Protein AF-A0A8J4DDG3-F1 (afdb_monomer_lite)

Structure (mmCIF, N/CA/C/O backbone):
data_AF-A0A8J4DDG3-F1
#
_entry.id   AF-A0A8J4DDG3-F1
#
loop_
_atom_site.group_PDB
_atom_site.id
_atom_site.type_symbol
_atom_site.label_atom_id
_atom_site.label_alt_id
_atom_site.label_comp_id
_atom_site.label_asym_id
_atom_site.label_entity_id
_atom_site.label_seq_id
_atom_site.pdbx_PDB_ins_code
_atom_site.Cartn_x
_atom_site.Cartn_y
_atom_site.Cartn_z
_atom_site.occupancy
_atom_site.B_iso_or_equiv
_atom_site.auth_seq_id
_atom_site.auth_comp_id
_atom_site.auth_asym_id
_atom_site.auth_atom_id
_atom_site.pdbx_PDB_model_num
ATOM 1 N N . MET A 1 1 ? 14.303 6.672 -8.991 1.00 36.16 1 MET A N 1
ATOM 2 C CA . MET A 1 1 ? 14.749 6.578 -7.585 1.00 36.16 1 MET A CA 1
ATOM 3 C C . MET A 1 1 ? 15.019 5.113 -7.314 1.00 36.16 1 MET A C 1
ATOM 5 O O . MET A 1 1 ? 14.183 4.301 -7.681 1.00 36.16 1 MET A O 1
ATOM 9 N N . GLY A 1 2 ? 16.227 4.792 -6.850 1.00 31.58 2 GLY A N 1
ATOM 10 C CA . GLY A 1 2 ? 16.731 3.424 -6.743 1.00 31.58 2 GLY A CA 1
ATOM 11 C C . GLY A 1 2 ? 16.706 2.883 -5.315 1.00 31.58 2 GLY A C 1
ATOM 12 O O . GLY A 1 2 ? 16.783 3.664 -4.366 1.00 31.58 2 GLY A O 1
ATOM 13 N N . GLU A 1 3 ? 16.620 1.553 -5.268 1.00 38.22 3 GLU A N 1
ATOM 14 C CA . GLU A 1 3 ? 16.991 0.611 -4.204 1.00 38.22 3 GLU A CA 1
ATOM 15 C C . GLU A 1 3 ? 16.471 0.909 -2.781 1.00 38.22 3 GLU A C 1
ATOM 17 O O . GLU A 1 3 ? 16.860 1.866 -2.110 1.00 38.22 3 GLU A O 1
ATOM 22 N N . ASP A 1 4 ? 15.611 -0.012 -2.334 1.00 46.34 4 ASP A N 1
ATOM 23 C CA . ASP A 1 4 ? 15.268 -0.320 -0.947 1.00 46.34 4 ASP A CA 1
ATOM 24 C C . ASP A 1 4 ? 14.469 0.721 -0.141 1.00 46.34 4 ASP A C 1
ATOM 26 O O . ASP A 1 4 ? 14.924 1.235 0.880 1.00 46.34 4 ASP A O 1
ATOM 30 N N . GLU A 1 5 ? 13.196 0.935 -0.491 1.00 52.66 5 GLU A N 1
ATOM 31 C CA . GLU A 1 5 ? 12.207 1.450 0.474 1.00 52.66 5 GLU A CA 1
ATOM 32 C C . GLU A 1 5 ? 11.764 0.334 1.442 1.00 52.66 5 GLU A C 1
ATOM 34 O O . GLU A 1 5 ? 10.623 -0.113 1.461 1.00 52.66 5 GLU A O 1
ATOM 39 N N . TRP A 1 6 ? 12.688 -0.155 2.275 1.00 61.38 6 TRP A N 1
ATOM 40 C CA . TRP A 1 6 ? 12.369 -1.127 3.327 1.00 61.38 6 TRP A CA 1
ATOM 41 C C . TRP A 1 6 ? 11.707 -0.395 4.495 1.00 61.38 6 TRP A C 1
ATOM 43 O O . TRP A 1 6 ? 12.354 0.021 5.456 1.00 61.38 6 TRP A O 1
ATOM 53 N N . GLY A 1 7 ? 10.398 -0.189 4.372 1.00 72.19 7 GLY A N 1
ATOM 54 C CA . GLY A 1 7 ? 9.568 0.424 5.401 1.00 72.19 7 GLY A CA 1
ATOM 55 C C . GLY A 1 7 ? 8.608 -0.565 6.050 1.00 72.19 7 GLY A C 1
ATOM 56 O O . GLY A 1 7 ? 8.212 -1.572 5.457 1.00 72.19 7 GLY A O 1
ATOM 57 N N . THR A 1 8 ? 8.188 -0.261 7.273 1.00 83.00 8 THR A N 1
ATOM 58 C CA . THR A 1 8 ? 7.013 -0.875 7.903 1.00 83.00 8 THR A CA 1
ATOM 59 C C . THR A 1 8 ? 5.958 0.197 8.116 1.00 83.00 8 THR A C 1
ATOM 61 O O . THR A 1 8 ? 6.247 1.260 8.655 1.00 83.00 8 THR A O 1
ATOM 64 N N . VAL A 1 9 ? 4.725 -0.087 7.721 1.00 86.50 9 VAL A N 1
ATOM 65 C CA . VAL A 1 9 ? 3.560 0.720 8.067 1.00 86.50 9 VAL A CA 1
ATOM 66 C C . VAL A 1 9 ? 2.937 0.163 9.338 1.00 86.50 9 VAL A C 1
ATOM 68 O O . VAL A 1 9 ? 2.655 -1.034 9.424 1.00 86.50 9 VAL A O 1
ATOM 71 N N . ALA A 1 10 ? 2.677 1.044 10.299 1.00 89.69 10 ALA A N 1
ATOM 72 C CA . ALA A 1 10 ? 1.860 0.758 11.469 1.00 89.69 10 ALA A CA 1
ATOM 73 C C . ALA A 1 10 ? 0.624 1.666 11.464 1.00 89.69 10 ALA A C 1
ATOM 75 O O . ALA A 1 10 ? 0.746 2.892 11.418 1.00 89.69 10 ALA A O 1
ATOM 76 N N . ILE A 1 11 ? -0.566 1.067 11.523 1.00 90.50 11 ILE A N 1
ATOM 77 C CA . ILE A 1 11 ? -1.840 1.779 11.645 1.00 90.50 11 ILE A CA 1
ATOM 78 C C . ILE A 1 11 ? -2.501 1.392 12.962 1.00 90.50 11 ILE A C 1
ATOM 80 O O . ILE A 1 11 ? -2.840 0.227 13.157 1.00 90.50 11 ILE A O 1
ATOM 84 N N . ALA A 1 12 ? -2.721 2.372 13.836 1.00 92.62 12 ALA A N 1
ATOM 85 C CA . ALA A 1 12 ? -3.513 2.195 15.048 1.00 92.62 12 ALA A CA 1
ATOM 86 C C . ALA A 1 12 ? -4.916 2.778 14.854 1.00 92.62 12 ALA A C 1
ATOM 88 O O . ALA A 1 12 ? -5.072 3.952 14.492 1.00 92.62 12 ALA A O 1
ATOM 89 N N . ALA A 1 13 ? -5.930 1.956 15.108 1.00 91.94 13 ALA A N 1
ATOM 90 C CA . ALA A 1 13 ? -7.326 2.351 15.021 1.00 91.94 13 ALA A CA 1
ATOM 91 C C . ALA A 1 13 ? -7.757 3.116 16.279 1.00 91.94 13 ALA A C 1
ATOM 93 O O . ALA A 1 13 ? -7.749 2.562 17.380 1.00 91.94 13 ALA A O 1
ATOM 94 N N . ILE A 1 14 ? -8.137 4.390 16.120 1.00 90.88 14 ILE A N 1
ATOM 95 C CA . ILE A 1 14 ? -8.743 5.185 17.203 1.00 90.88 14 ILE A CA 1
ATOM 96 C C . ILE A 1 14 ? -10.270 5.059 17.148 1.00 90.88 14 ILE A C 1
ATOM 98 O O . ILE A 1 14 ? -10.927 4.987 18.184 1.00 90.88 14 ILE A O 1
ATOM 102 N N . GLU A 1 15 ? -10.828 4.970 15.944 1.00 89.44 15 GLU A N 1
ATOM 103 C CA . GLU A 1 15 ? -12.228 4.631 15.705 1.00 89.44 15 GLU A CA 1
ATOM 104 C C . GLU A 1 15 ? -12.360 3.421 14.774 1.00 89.44 15 GLU A C 1
ATOM 106 O O . GLU A 1 15 ? -11.380 2.954 14.195 1.00 89.44 15 GLU A O 1
ATOM 111 N N . ARG A 1 16 ? -13.586 2.912 14.619 1.00 89.12 16 ARG A N 1
ATOM 112 C CA . ARG A 1 16 ? -13.876 1.809 13.704 1.00 89.12 16 ARG A CA 1
ATOM 113 C C . ARG A 1 16 ? -13.779 2.264 12.249 1.00 89.12 16 ARG A C 1
ATOM 115 O O . ARG A 1 16 ? -14.487 3.188 11.847 1.00 89.12 16 ARG A O 1
ATOM 122 N N . PHE A 1 17 ? -13.012 1.552 11.426 1.00 86.94 17 PHE A N 1
ATOM 123 C CA . PHE A 1 17 ? -12.948 1.815 9.986 1.00 86.94 17 PHE A CA 1
ATOM 124 C C . PHE A 1 17 ? -12.721 0.560 9.150 1.00 86.94 17 PHE A C 1
ATOM 126 O O . PHE A 1 17 ? -12.483 -0.534 9.662 1.00 86.94 17 PHE A O 1
ATOM 133 N N . THR A 1 18 ? -12.806 0.722 7.826 1.00 86.62 18 THR A N 1
ATOM 134 C CA . THR A 1 18 ? -12.441 -0.342 6.887 1.00 86.62 18 THR A CA 1
ATOM 135 C C . THR A 1 18 ? -11.260 0.050 6.020 1.00 86.62 18 THR A C 1
ATOM 137 O O . THR A 1 18 ? -11.158 1.190 5.562 1.00 86.62 18 THR A O 1
ATOM 140 N N . LEU A 1 19 ? -10.395 -0.924 5.759 1.00 87.38 19 LEU A N 1
ATOM 141 C CA . LEU A 1 19 ? -9.220 -0.776 4.913 1.00 87.38 19 LEU A CA 1
ATOM 142 C C . LEU A 1 19 ? -9.231 -1.869 3.849 1.00 87.38 19 LEU A C 1
ATOM 144 O O . LEU A 1 19 ? -9.402 -3.042 4.166 1.00 87.38 19 LEU A O 1
ATOM 148 N N . LEU A 1 20 ? -9.060 -1.501 2.586 1.00 87.56 20 LEU A N 1
ATOM 149 C CA . LEU A 1 20 ? -8.689 -2.446 1.543 1.00 87.56 20 LEU A CA 1
ATOM 150 C C . LEU A 1 20 ? -7.179 -2.620 1.582 1.00 87.56 20 LEU A C 1
ATOM 152 O O . LEU A 1 20 ? -6.439 -1.646 1.503 1.00 87.56 20 LEU A O 1
ATOM 156 N N . ILE A 1 21 ? -6.735 -3.861 1.678 1.00 87.75 21 ILE A N 1
ATOM 157 C CA . ILE A 1 21 ? -5.336 -4.240 1.531 1.00 87.75 21 ILE A CA 1
ATOM 158 C C . ILE A 1 21 ? -5.214 -5.185 0.343 1.00 87.75 21 ILE A C 1
ATOM 160 O O . ILE A 1 21 ? -6.140 -5.943 0.043 1.00 87.75 21 ILE A O 1
ATOM 164 N N . PHE A 1 22 ? -4.059 -5.171 -0.308 1.00 87.38 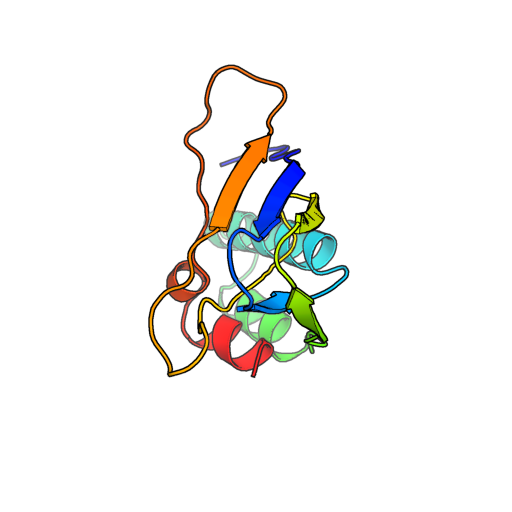22 PHE A N 1
ATOM 165 C CA . PHE A 1 22 ? -3.722 -6.108 -1.374 1.00 87.38 22 PHE A CA 1
ATOM 166 C C . PHE A 1 22 ? -2.558 -6.971 -0.886 1.00 87.38 22 PHE A C 1
ATOM 168 O O . PHE A 1 22 ? -1.396 -6.581 -1.031 1.00 87.38 22 PHE A O 1
ATOM 175 N N . PRO A 1 23 ? -2.836 -8.116 -0.234 1.00 85.69 23 PRO A N 1
ATOM 176 C CA . PRO A 1 23 ? -1.790 -8.952 0.337 1.00 85.69 23 PRO A CA 1
ATOM 177 C C . PRO A 1 23 ? -0.800 -9.414 -0.734 1.00 85.69 23 PRO A C 1
ATOM 179 O O . PRO A 1 23 ? -1.202 -9.794 -1.831 1.00 85.69 23 PRO A O 1
ATOM 182 N N . GLY A 1 24 ? 0.494 -9.388 -0.415 1.00 82.44 24 GLY A N 1
ATOM 183 C CA . GLY A 1 24 ? 1.553 -9.795 -1.347 1.00 82.44 24 GLY A CA 1
ATOM 184 C C . GLY A 1 24 ? 1.860 -8.789 -2.464 1.00 82.44 24 GLY A C 1
ATOM 185 O O . GLY A 1 24 ? 2.771 -9.035 -3.248 1.00 82.44 24 GLY A O 1
ATOM 186 N N . SER A 1 25 ? 1.174 -7.640 -2.512 1.00 83.69 25 SER A N 1
ATOM 187 C CA . SER A 1 25 ? 1.391 -6.603 -3.536 1.00 83.69 25 SER A CA 1
ATOM 188 C C . SER A 1 25 ? 2.805 -6.021 -3.559 1.00 83.69 25 SER A C 1
ATOM 190 O O . SER A 1 25 ? 3.211 -5.523 -4.602 1.00 83.69 25 SER A O 1
ATOM 192 N N . ARG A 1 26 ? 3.587 -6.159 -2.478 1.00 81.44 26 ARG A N 1
ATOM 193 C CA . ARG A 1 26 ? 4.998 -5.742 -2.431 1.00 81.44 26 ARG A CA 1
ATOM 194 C C . ARG A 1 26 ? 5.792 -6.227 -3.643 1.00 81.44 26 ARG A C 1
ATOM 196 O O . ARG A 1 26 ? 6.486 -5.436 -4.266 1.00 81.44 26 ARG A O 1
ATOM 203 N N . HIS A 1 27 ? 5.694 -7.514 -3.979 1.00 81.81 27 HIS A N 1
ATOM 204 C CA . HIS A 1 27 ? 6.478 -8.077 -5.082 1.00 81.81 27 HIS A CA 1
ATOM 205 C C . HIS A 1 27 ? 6.128 -7.419 -6.421 1.00 81.81 27 HIS A C 1
ATOM 207 O O . HIS A 1 27 ? 7.006 -7.099 -7.214 1.00 81.81 27 HIS A O 1
ATOM 213 N N . GLU A 1 28 ? 4.841 -7.167 -6.631 1.00 83.56 28 GLU A N 1
ATOM 214 C CA . GLU A 1 28 ? 4.323 -6.580 -7.861 1.00 83.56 28 GLU A CA 1
ATOM 215 C C . GLU A 1 28 ? 4.632 -5.080 -7.947 1.00 83.56 28 GLU A C 1
ATOM 217 O O . GLU A 1 28 ? 4.940 -4.590 -9.026 1.00 83.56 28 GLU A O 1
ATOM 222 N N . ILE A 1 29 ? 4.626 -4.348 -6.826 1.00 80.50 29 ILE A N 1
ATOM 223 C CA . ILE A 1 29 ? 5.063 -2.943 -6.792 1.00 80.50 29 ILE A CA 1
ATOM 224 C C . ILE A 1 29 ? 6.562 -2.821 -7.066 1.00 80.50 29 ILE A C 1
ATOM 226 O O . ILE A 1 29 ? 6.968 -1.965 -7.849 1.00 80.50 29 ILE A O 1
ATOM 230 N N . MET A 1 30 ? 7.385 -3.696 -6.486 1.00 81.56 30 MET A N 1
ATOM 231 C CA . MET A 1 30 ? 8.822 -3.719 -6.777 1.00 81.56 30 MET A CA 1
ATOM 232 C C . MET A 1 30 ? 9.094 -4.024 -8.257 1.00 81.56 30 MET A C 1
ATOM 234 O O . MET A 1 30 ? 9.959 -3.401 -8.873 1.00 81.56 30 MET A O 1
ATOM 238 N N . GLU A 1 31 ? 8.340 -4.954 -8.849 1.00 86.56 31 GLU A N 1
ATOM 239 C CA . GLU A 1 31 ? 8.454 -5.266 -10.275 1.00 86.56 31 GLU A CA 1
ATOM 240 C C . GLU A 1 31 ? 7.952 -4.116 -11.160 1.00 86.56 31 GLU A C 1
ATOM 242 O O . GLU A 1 31 ? 8.606 -3.784 -12.147 1.00 86.56 31 GLU A O 1
ATOM 247 N N . LEU A 1 32 ? 6.856 -3.454 -10.781 1.00 85.50 32 LEU A N 1
ATOM 248 C CA . LEU A 1 32 ? 6.357 -2.252 -11.452 1.00 85.50 32 LEU A CA 1
ATOM 249 C C . LEU A 1 32 ? 7.433 -1.159 -11.491 1.00 85.50 32 LEU A C 1
ATOM 251 O O . LEU A 1 32 ? 7.765 -0.672 -12.569 1.00 85.50 32 LEU A O 1
ATOM 255 N N . GLN A 1 33 ? 8.044 -0.842 -10.347 1.00 84.06 33 GLN A N 1
ATOM 256 C CA . GLN A 1 33 ? 9.129 0.142 -10.263 1.00 84.06 33 GLN A CA 1
ATOM 257 C C . GLN A 1 33 ? 10.321 -0.241 -11.150 1.00 84.06 33 GLN A C 1
ATOM 259 O O . GLN A 1 33 ? 10.911 0.612 -11.819 1.00 84.06 33 GLN A O 1
ATOM 264 N N . ARG A 1 34 ? 10.683 -1.530 -11.187 1.00 88.12 34 ARG A N 1
ATOM 265 C CA . ARG A 1 34 ? 11.748 -2.033 -12.065 1.00 88.12 34 ARG A CA 1
ATOM 266 C C . ARG A 1 34 ? 11.398 -1.823 -13.540 1.00 88.12 34 ARG A C 1
ATOM 268 O O . ARG A 1 34 ? 12.251 -1.386 -14.311 1.00 88.12 34 ARG A O 1
ATOM 275 N N . LEU A 1 35 ? 10.164 -2.119 -13.941 1.00 89.12 35 LEU A N 1
ATOM 276 C CA . LEU A 1 35 ? 9.698 -1.935 -15.316 1.00 89.12 35 LEU A CA 1
ATOM 277 C C . LEU A 1 35 ? 9.628 -0.453 -15.704 1.00 89.12 35 LEU A C 1
ATOM 279 O O . LEU A 1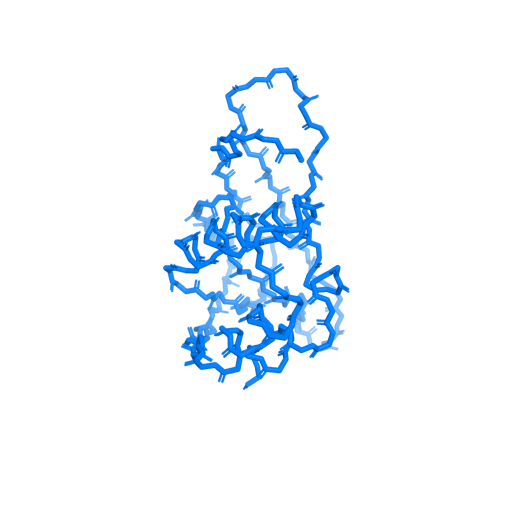 35 ? 10.090 -0.101 -16.785 1.00 89.12 35 LEU A O 1
ATOM 283 N N . GLU A 1 36 ? 9.159 0.429 -14.820 1.00 87.56 36 GLU A N 1
ATOM 284 C CA . GLU A 1 36 ? 9.164 1.886 -15.034 1.00 87.56 36 GLU A CA 1
ATOM 285 C C . GLU A 1 36 ? 10.583 2.430 -15.268 1.00 87.56 36 GLU A C 1
ATOM 287 O O . GLU A 1 36 ? 10.805 3.276 -16.142 1.00 87.56 36 GLU A O 1
ATOM 292 N N . GLN A 1 37 ? 11.573 1.911 -14.535 1.00 89.12 37 GLN A N 1
ATOM 293 C CA . GLN A 1 37 ? 12.980 2.248 -14.763 1.00 89.12 37 GLN A CA 1
ATOM 294 C C . GLN A 1 37 ? 13.471 1.761 -16.132 1.00 89.12 37 GLN A C 1
ATOM 296 O O . GLN A 1 37 ? 14.191 2.494 -16.810 1.00 89.12 37 GLN A O 1
ATOM 301 N N . LEU A 1 38 ? 13.064 0.563 -16.568 1.00 92.44 38 LEU A N 1
ATOM 302 C CA . LEU A 1 38 ? 13.415 0.040 -17.892 1.00 92.44 38 LEU A CA 1
ATOM 303 C C . LEU A 1 38 ? 12.760 0.826 -19.033 1.00 92.44 38 LEU A C 1
ATOM 305 O O . LEU A 1 38 ? 13.424 1.071 -20.040 1.00 92.44 38 LEU A O 1
ATOM 309 N N . VAL A 1 39 ? 11.507 1.263 -18.868 1.00 91.94 39 VAL A N 1
ATOM 310 C CA . VAL A 1 39 ? 10.828 2.165 -19.815 1.00 91.94 39 VAL A CA 1
ATOM 311 C C . VAL A 1 39 ? 11.571 3.499 -19.885 1.00 91.94 39 VAL A C 1
ATOM 313 O O . VAL A 1 39 ? 11.910 3.968 -20.969 1.00 91.94 39 VAL A O 1
ATOM 316 N N . THR A 1 40 ? 11.916 4.083 -18.732 1.00 91.94 40 THR A N 1
ATOM 317 C CA . THR A 1 40 ? 12.672 5.348 -18.661 1.00 91.94 40 THR A CA 1
ATOM 318 C C . THR A 1 40 ? 14.042 5.228 -19.335 1.00 91.94 40 THR A C 1
ATOM 320 O O . THR A 1 40 ? 14.494 6.150 -20.011 1.00 91.94 40 THR A O 1
ATOM 323 N N . ALA A 1 41 ? 14.694 4.074 -19.191 1.00 94.81 41 ALA A N 1
ATOM 324 C CA . ALA A 1 41 ? 15.956 3.754 -19.849 1.00 94.81 41 ALA A CA 1
ATOM 325 C C . ALA A 1 41 ? 15.801 3.341 -21.328 1.00 94.81 41 ALA A C 1
ATOM 327 O O . ALA A 1 41 ? 16.802 3.021 -21.967 1.00 94.81 41 ALA A O 1
ATOM 328 N N . SER A 1 42 ? 14.578 3.347 -21.879 1.00 94.31 42 SER A N 1
ATOM 329 C CA . SER A 1 42 ? 14.258 2.923 -23.254 1.00 94.31 42 SER A CA 1
ATOM 330 C C . SER A 1 42 ? 14.695 1.486 -23.583 1.00 94.31 42 SER A C 1
ATOM 332 O O . SER A 1 42 ? 15.041 1.178 -24.722 1.00 94.31 42 SER A O 1
ATOM 334 N N . VAL A 1 43 ? 14.712 0.603 -22.578 1.00 96.25 43 VAL A N 1
ATOM 335 C CA . VAL A 1 43 ? 15.044 -0.827 -22.731 1.00 96.25 43 VAL A CA 1
ATOM 336 C C . VAL A 1 43 ? 13.820 -1.637 -23.162 1.00 96.25 43 VAL A C 1
ATOM 338 O O . VAL A 1 43 ? 13.958 -2.610 -23.900 1.00 96.25 43 VAL A O 1
ATOM 341 N N . ILE A 1 44 ? 12.637 -1.237 -22.695 1.00 94.19 44 ILE A N 1
ATOM 342 C CA . ILE A 1 44 ? 11.332 -1.787 -23.085 1.00 94.19 44 ILE A CA 1
ATOM 343 C C . ILE A 1 44 ? 10.398 -0.637 -23.473 1.00 94.19 44 ILE A C 1
ATOM 345 O O . ILE A 1 44 ? 10.669 0.519 -23.130 1.00 94.19 44 ILE A O 1
ATOM 349 N N . GLU A 1 45 ? 9.304 -0.943 -24.165 1.00 94.25 45 GLU A N 1
ATOM 350 C CA . GLU A 1 45 ? 8.311 0.060 -24.549 1.00 94.25 45 GLU A CA 1
ATOM 351 C C . GLU A 1 45 ? 7.261 0.267 -23.447 1.00 94.25 45 GLU A C 1
ATOM 353 O O . GLU A 1 45 ? 6.984 -0.617 -22.636 1.00 94.25 45 GLU A O 1
ATOM 358 N N . GLU A 1 46 ? 6.609 1.433 -23.438 1.00 90.31 46 GLU A N 1
ATOM 359 C CA . GLU A 1 46 ? 5.490 1.713 -22.522 1.00 90.31 46 GLU A CA 1
ATOM 360 C C . GLU A 1 46 ? 4.336 0.709 -22.709 1.00 90.31 46 GLU A C 1
ATOM 362 O O . GLU A 1 46 ? 3.687 0.306 -21.746 1.00 90.31 46 GLU A O 1
ATOM 367 N N . ALA A 1 47 ? 4.145 0.214 -23.937 1.00 90.88 47 ALA A N 1
ATOM 368 C CA . ALA A 1 47 ? 3.164 -0.821 -24.246 1.00 90.88 47 ALA A CA 1
ATOM 369 C C . ALA A 1 47 ? 3.435 -2.148 -23.511 1.00 90.88 47 ALA A C 1
ATOM 371 O O . ALA A 1 47 ? 2.480 -2.829 -23.128 1.00 90.88 47 ALA A O 1
ATOM 372 N N . ASP A 1 48 ? 4.704 -2.501 -23.267 1.00 91.19 48 ASP A N 1
ATOM 373 C CA . ASP A 1 48 ? 5.069 -3.701 -22.505 1.00 91.19 48 ASP A CA 1
ATOM 374 C C . ASP A 1 48 ? 4.649 -3.562 -21.039 1.00 91.19 48 ASP A C 1
ATOM 376 O O . ASP A 1 48 ? 4.126 -4.507 -20.443 1.00 91.19 48 ASP A O 1
ATOM 380 N N . LEU A 1 49 ? 4.819 -2.364 -20.470 1.00 87.19 49 LEU A N 1
ATOM 381 C CA . LEU A 1 49 ? 4.369 -2.048 -19.118 1.00 87.19 49 LEU A CA 1
ATOM 382 C C . LEU A 1 49 ? 2.836 -2.090 -19.015 1.00 87.19 49 LEU A C 1
ATOM 384 O O . LEU A 1 49 ? 2.300 -2.715 -18.096 1.00 87.19 49 LEU A O 1
ATOM 388 N N . THR A 1 50 ? 2.115 -1.504 -19.975 1.00 86.81 50 THR A N 1
ATOM 389 C CA . THR A 1 50 ? 0.644 -1.574 -20.025 1.00 86.81 50 THR A CA 1
ATOM 390 C C . THR A 1 50 ? 0.150 -3.018 -20.148 1.00 86.81 50 THR A C 1
ATOM 392 O O . THR A 1 50 ? -0.772 -3.424 -19.436 1.00 86.81 50 THR A O 1
ATOM 395 N N . ALA A 1 51 ? 0.772 -3.827 -21.011 1.00 88.81 51 ALA A N 1
ATOM 396 C CA . ALA A 1 51 ? 0.435 -5.242 -21.159 1.00 88.81 51 ALA A CA 1
ATOM 397 C C . ALA A 1 51 ? 0.738 -6.037 -19.880 1.00 88.81 51 ALA A C 1
ATOM 399 O O . ALA A 1 51 ? -0.052 -6.899 -19.480 1.00 88.81 51 ALA A O 1
ATOM 400 N N . TRP A 1 52 ? 1.854 -5.725 -19.212 1.00 89.00 52 TRP A N 1
ATOM 401 C CA . TRP A 1 52 ? 2.198 -6.304 -17.921 1.00 89.00 52 TRP A CA 1
ATOM 402 C C . TRP A 1 52 ? 1.105 -6.001 -16.895 1.00 89.00 52 TRP A C 1
ATOM 404 O O . TRP A 1 52 ? 0.560 -6.948 -16.326 1.00 89.00 52 TRP A O 1
ATOM 414 N N . LEU A 1 53 ? 0.712 -4.734 -16.733 1.00 82.75 53 LEU A N 1
ATOM 415 C CA . LEU A 1 53 ? -0.348 -4.310 -15.813 1.00 82.75 53 LEU A CA 1
ATOM 416 C C . LEU A 1 53 ? -1.679 -5.014 -16.102 1.00 82.75 53 LEU A C 1
ATOM 418 O O . LEU A 1 53 ? -2.276 -5.600 -15.199 1.00 82.75 53 LEU A O 1
ATOM 422 N N . ALA A 1 54 ? -2.104 -5.038 -17.367 1.00 82.56 54 ALA A N 1
ATOM 423 C CA . ALA A 1 54 ? -3.375 -5.634 -17.784 1.00 82.56 54 ALA A CA 1
ATOM 424 C C . ALA A 1 54 ? -3.478 -7.146 -17.501 1.00 82.56 54 ALA A C 1
ATOM 426 O O . ALA A 1 54 ? -4.581 -7.682 -17.373 1.00 82.56 54 ALA A O 1
ATOM 427 N N . ALA A 1 55 ? -2.346 -7.849 -17.409 1.00 85.31 55 ALA A N 1
ATOM 428 C CA . ALA A 1 55 ? -2.310 -9.283 -17.137 1.00 85.31 55 ALA A CA 1
ATOM 429 C C . ALA A 1 55 ? -2.392 -9.636 -15.638 1.00 85.31 55 ALA A C 1
ATOM 431 O O . ALA A 1 55 ? -2.602 -10.808 -15.307 1.00 85.31 55 ALA A O 1
ATOM 432 N N . ARG A 1 56 ? -2.228 -8.669 -14.721 1.00 82.62 56 ARG A N 1
ATOM 433 C CA . ARG A 1 56 ? -2.265 -8.923 -13.271 1.00 82.62 56 ARG A CA 1
ATOM 434 C C . ARG A 1 56 ? -3.680 -8.764 -12.730 1.00 82.62 56 ARG A C 1
ATOM 436 O O . ARG A 1 56 ? -4.450 -7.908 -13.150 1.00 82.62 56 ARG A O 1
ATOM 443 N N . LYS A 1 57 ? -4.014 -9.596 -11.745 1.00 74.56 57 LYS A N 1
ATOM 444 C CA . LYS A 1 57 ? -5.230 -9.462 -10.940 1.00 74.56 57 LYS A CA 1
ATOM 445 C C . LYS A 1 57 ? -4.827 -9.382 -9.484 1.00 74.56 57 LYS A C 1
ATOM 447 O O . LYS A 1 57 ? -4.335 -10.365 -8.930 1.00 74.56 57 LYS A O 1
ATOM 452 N N . PHE A 1 58 ? -5.060 -8.239 -8.859 1.00 75.25 58 PHE A N 1
ATOM 453 C CA . PHE A 1 58 ? -4.780 -8.080 -7.443 1.00 75.25 58 PHE A CA 1
ATOM 454 C C . PHE A 1 58 ? -6.013 -8.464 -6.642 1.00 75.25 58 PHE A C 1
ATOM 456 O O . PHE A 1 58 ? -7.096 -7.908 -6.809 1.00 75.25 58 PHE A O 1
ATOM 463 N N . LYS A 1 59 ? -5.863 -9.438 -5.746 1.00 81.25 59 LYS A N 1
ATOM 464 C CA . LYS A 1 59 ? -6.955 -9.805 -4.851 1.00 81.25 59 LYS A CA 1
ATOM 465 C C . LYS A 1 59 ? -7.010 -8.814 -3.693 1.00 81.25 59 LYS A C 1
ATOM 467 O O . LYS A 1 59 ? -6.171 -8.864 -2.796 1.00 81.25 59 LYS A O 1
ATOM 472 N N . ALA A 1 60 ? -8.024 -7.955 -3.700 1.00 83.88 60 ALA A N 1
ATOM 473 C CA . ALA A 1 60 ? -8.332 -7.103 -2.562 1.00 83.88 60 ALA A CA 1
ATOM 474 C C . ALA A 1 60 ? -8.836 -7.938 -1.377 1.00 83.88 60 ALA A C 1
ATOM 476 O O . ALA A 1 60 ? -9.634 -8.868 -1.535 1.00 83.88 60 ALA A O 1
ATOM 477 N N . MET A 1 61 ? -8.429 -7.556 -0.174 1.00 86.69 61 MET A N 1
ATOM 478 C CA . MET A 1 61 ? -9.038 -7.993 1.074 1.00 86.69 61 MET A CA 1
ATOM 479 C C . MET A 1 61 ? -9.516 -6.761 1.831 1.00 86.69 61 MET A C 1
ATOM 481 O O . MET A 1 61 ? -8.759 -5.818 2.035 1.00 86.69 61 MET A O 1
ATOM 485 N N . ARG A 1 62 ? -10.779 -6.770 2.261 1.00 87.75 62 ARG A N 1
ATOM 486 C CA . ARG A 1 62 ? -11.315 -5.731 3.138 1.00 87.75 62 ARG A CA 1
ATOM 487 C C . ARG A 1 62 ? -11.131 -6.149 4.588 1.00 87.75 62 ARG A C 1
ATOM 489 O O . ARG A 1 62 ? -11.707 -7.146 5.014 1.00 87.75 62 ARG A O 1
ATOM 496 N N . LEU A 1 63 ? -10.366 -5.364 5.327 1.00 89.75 63 LEU A N 1
ATOM 497 C CA . LEU A 1 63 ? -10.263 -5.439 6.774 1.00 89.75 63 LEU A CA 1
ATOM 498 C C . LEU A 1 63 ? -11.262 -4.480 7.416 1.00 89.75 63 LEU A C 1
ATOM 500 O O . LEU A 1 63 ? -11.529 -3.396 6.891 1.00 89.75 63 LEU A O 1
ATOM 504 N N . VAL A 1 64 ? -11.789 -4.895 8.562 1.00 90.50 64 VAL A N 1
ATOM 505 C CA . VAL A 1 64 ? -12.484 -4.032 9.516 1.00 90.50 64 VAL A CA 1
ATOM 506 C C . VAL A 1 64 ? -11.556 -3.928 10.715 1.00 90.50 64 VAL A C 1
ATOM 508 O O . VAL A 1 64 ? -11.146 -4.961 11.237 1.00 90.50 64 VAL A O 1
ATOM 511 N N . LEU A 1 65 ? -11.192 -2.706 11.086 1.00 90.88 65 LEU A N 1
ATOM 512 C CA . LEU A 1 65 ? -10.356 -2.423 12.247 1.00 90.88 65 LEU A CA 1
ATOM 513 C C . LEU A 1 65 ? -11.226 -1.726 13.286 1.00 90.88 65 LEU A C 1
ATOM 515 O O . LEU A 1 65 ? -11.922 -0.758 12.964 1.00 90.88 65 LEU A O 1
ATOM 519 N N . GLU A 1 66 ? -11.217 -2.254 14.501 1.00 93.06 66 GLU A N 1
ATOM 520 C CA . GLU A 1 66 ? -11.944 -1.729 15.653 1.00 93.06 66 GLU A CA 1
ATOM 521 C C . GLU A 1 66 ? -11.009 -0.876 16.531 1.00 93.06 66 GLU A C 1
ATOM 523 O O . GLU A 1 66 ? -9.788 -1.040 16.473 1.00 93.06 66 GLU A O 1
ATOM 528 N N . PRO A 1 67 ? -11.539 0.039 17.365 1.00 93.25 67 PRO A N 1
ATOM 529 C CA . PRO A 1 67 ? -10.717 0.843 18.266 1.00 93.25 67 PRO A CA 1
ATOM 530 C C . PRO A 1 67 ? -9.781 -0.016 19.128 1.00 93.25 67 PRO A C 1
ATOM 532 O O . PRO A 1 67 ? -10.230 -0.910 19.845 1.00 93.25 67 PRO A O 1
ATOM 535 N N . GLY A 1 68 ? -8.484 0.291 19.084 1.00 93.12 68 GLY A N 1
ATOM 536 C CA . GLY A 1 68 ? -7.437 -0.462 19.781 1.00 93.12 68 GLY A CA 1
ATOM 537 C C . GLY A 1 68 ? -6.722 -1.512 18.925 1.00 93.12 68 GLY A C 1
ATOM 538 O O . GLY A 1 68 ? -5.655 -1.972 19.335 1.00 93.12 68 GLY A O 1
ATOM 539 N N . ASP A 1 69 ? -7.235 -1.845 17.737 1.00 94.69 69 ASP A N 1
ATOM 540 C CA . ASP A 1 69 ? -6.514 -2.699 16.796 1.00 94.69 69 ASP A CA 1
ATOM 541 C C . ASP A 1 69 ? -5.246 -2.003 16.281 1.00 94.69 69 ASP A C 1
ATOM 543 O O . ASP A 1 69 ? -5.230 -0.802 15.980 1.00 94.69 69 ASP A O 1
ATOM 547 N N . LEU A 1 70 ? -4.182 -2.793 16.132 1.00 93.56 70 LEU A N 1
ATOM 548 C CA . LEU A 1 70 ? -2.927 -2.382 15.513 1.00 93.56 70 LEU A CA 1
ATOM 549 C C . LEU A 1 70 ? -2.667 -3.245 14.278 1.00 93.56 70 LEU A C 1
ATOM 551 O O . LEU A 1 70 ? -2.447 -4.452 14.384 1.00 93.56 70 LEU A O 1
ATOM 555 N N . LEU A 1 71 ? -2.657 -2.615 13.106 1.00 92.00 71 LEU A N 1
ATOM 556 C CA . LEU A 1 71 ? -2.256 -3.242 11.853 1.00 92.00 71 LEU A CA 1
ATOM 557 C C . LEU A 1 71 ? -0.789 -2.919 11.567 1.00 92.00 71 LEU A C 1
ATOM 559 O O . LEU A 1 71 ? -0.406 -1.753 11.529 1.00 92.00 71 LEU A O 1
ATOM 563 N N . ILE A 1 72 ? 0.011 -3.952 11.312 1.00 91.06 72 ILE A N 1
ATOM 564 C CA . ILE A 1 72 ? 1.408 -3.828 10.890 1.00 91.06 72 ILE A CA 1
ATOM 565 C C . ILE A 1 72 ? 1.559 -4.505 9.529 1.00 91.06 72 ILE A C 1
ATOM 567 O O . ILE A 1 72 ? 1.144 -5.652 9.358 1.00 91.06 72 ILE A O 1
ATOM 571 N N . MET A 1 73 ? 2.149 -3.808 8.560 1.00 87.00 73 MET A N 1
ATOM 572 C CA . MET A 1 73 ? 2.389 -4.332 7.211 1.00 87.00 73 MET A CA 1
ATOM 573 C C . MET A 1 73 ? 3.666 -3.755 6.600 1.00 87.00 73 MET A C 1
ATOM 575 O O . MET A 1 73 ? 4.170 -2.730 7.049 1.00 87.00 73 MET A O 1
ATOM 579 N N . SER A 1 74 ? 4.207 -4.405 5.568 1.00 82.56 74 SER A N 1
ATOM 580 C CA . SER A 1 74 ? 5.333 -3.846 4.806 1.00 82.56 74 SER A CA 1
ATOM 581 C C . SER A 1 74 ? 4.918 -2.548 4.112 1.00 82.56 74 SER A C 1
ATOM 583 O O . SER A 1 74 ? 3.783 -2.455 3.642 1.00 82.56 74 SER A O 1
ATOM 585 N N . GLY A 1 75 ? 5.833 -1.584 4.014 1.00 78.94 75 GLY A N 1
ATOM 586 C CA . GLY A 1 75 ? 5.586 -0.262 3.436 1.00 78.94 75 GLY A CA 1
ATOM 587 C C . GLY A 1 75 ? 5.097 -0.283 1.989 1.00 78.94 75 GLY A C 1
ATOM 588 O O . GLY A 1 75 ? 4.204 0.480 1.638 1.00 78.94 75 GLY A O 1
ATOM 589 N N . ASP A 1 76 ? 5.565 -1.256 1.209 1.00 76.69 76 ASP A N 1
ATOM 590 C CA . ASP A 1 76 ? 5.148 -1.475 -0.184 1.00 76.69 76 ASP A CA 1
ATOM 591 C C . ASP A 1 76 ? 3.816 -2.234 -0.321 1.00 76.69 76 ASP A C 1
ATOM 593 O O . ASP A 1 76 ? 3.419 -2.628 -1.421 1.00 76.69 76 ASP A O 1
ATOM 597 N N . THR A 1 77 ? 3.132 -2.529 0.789 1.00 83.06 77 THR A N 1
ATOM 598 C CA . THR A 1 77 ? 1.810 -3.157 0.726 1.00 83.06 77 THR A CA 1
ATOM 599 C C . THR A 1 77 ? 0.813 -2.117 0.249 1.00 83.06 77 THR A C 1
ATOM 601 O O . THR A 1 77 ? 0.473 -1.184 0.980 1.00 83.06 77 THR A O 1
ATOM 604 N N . VAL A 1 78 ? 0.288 -2.307 -0.959 1.00 82.81 78 VAL A N 1
ATOM 605 C CA . VAL A 1 78 ? -0.781 -1.463 -1.481 1.00 82.81 78 VAL A CA 1
ATOM 606 C C . VAL A 1 78 ? -1.995 -1.606 -0.575 1.00 82.81 78 VAL A C 1
ATOM 608 O O . VAL A 1 78 ? -2.467 -2.710 -0.279 1.00 82.81 78 VAL A O 1
ATOM 611 N N . HIS A 1 79 ? -2.512 -0.465 -0.147 1.00 83.88 79 HIS A N 1
ATOM 612 C CA . HIS A 1 79 ? -3.730 -0.374 0.627 1.00 83.88 79 HIS A CA 1
ATOM 613 C C . HIS A 1 79 ? -4.482 0.901 0.251 1.00 83.88 79 HIS A C 1
ATOM 615 O O . HIS A 1 79 ? -3.903 1.901 -0.172 1.00 83.88 79 HIS A O 1
ATOM 621 N N . ALA A 1 80 ? -5.800 0.848 0.372 1.00 78.81 80 ALA A N 1
ATOM 622 C CA . ALA A 1 80 ? -6.695 1.942 0.052 1.00 78.81 80 ALA A CA 1
ATOM 623 C C . ALA A 1 80 ? -7.886 1.930 0.998 1.00 78.81 80 ALA A C 1
ATOM 625 O O . ALA A 1 80 ? -8.311 0.891 1.489 1.00 78.81 80 ALA A O 1
ATOM 626 N N . GLY A 1 81 ? -8.487 3.089 1.209 1.00 69.62 81 GLY A N 1
ATOM 627 C CA . GLY A 1 81 ? -9.685 3.198 2.024 1.00 69.62 81 GLY A CA 1
ATOM 628 C C . GLY A 1 81 ? -9.458 4.049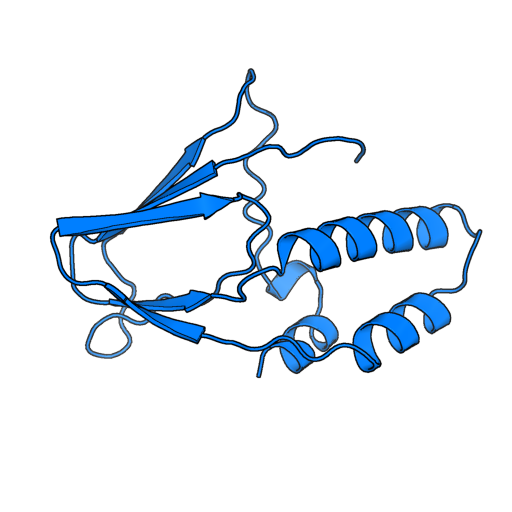 3.257 1.00 69.62 81 GLY A C 1
ATOM 629 O O . GLY A 1 81 ? -8.418 4.000 3.917 1.00 69.62 81 GLY A O 1
ATOM 630 N N . ASP A 1 82 ? -10.471 4.867 3.506 1.00 60.16 82 ASP A N 1
ATOM 631 C CA . ASP A 1 82 ? -10.531 5.793 4.630 1.00 60.16 82 ASP A CA 1
ATOM 632 C C . ASP A 1 82 ? -11.988 6.155 4.951 1.00 60.16 82 ASP A C 1
ATOM 634 O O . ASP A 1 82 ? -12.306 7.273 5.341 1.00 60.16 82 ASP A O 1
ATOM 638 N N . ARG A 1 83 ? -12.918 5.229 4.679 1.00 57.97 83 ARG A N 1
ATOM 639 C CA . ARG A 1 83 ? -14.333 5.462 4.974 1.00 57.97 83 ARG A CA 1
ATOM 640 C C . ARG A 1 83 ? -14.595 5.013 6.400 1.00 57.97 83 ARG A C 1
ATOM 642 O O . ARG A 1 83 ? -14.558 3.809 6.678 1.00 57.97 83 ARG A O 1
ATOM 649 N N . GLY A 1 84 ? -14.838 5.987 7.265 1.00 56.06 84 GLY A N 1
ATOM 650 C CA . GLY A 1 84 ? -15.374 5.763 8.595 1.00 56.06 84 GLY A CA 1
ATOM 651 C C . GLY A 1 84 ? -16.828 5.353 8.512 1.00 56.06 84 GLY A C 1
ATOM 652 O O . GLY A 1 84 ? -17.410 5.216 7.425 1.00 56.06 84 GLY A O 1
ATOM 653 N N . VAL A 1 85 ? -17.419 5.153 9.683 1.00 55.50 85 VAL A N 1
ATOM 654 C CA . VAL A 1 85 ? -18.872 5.055 9.794 1.00 55.50 85 VAL A CA 1
ATOM 655 C C . VAL A 1 85 ? -19.449 6.349 9.192 1.00 55.50 85 VAL A C 1
ATOM 657 O O . VAL A 1 85 ? -18.985 7.443 9.497 1.00 55.50 85 VAL A O 1
ATOM 660 N N . ASP A 1 86 ? -20.379 6.213 8.247 1.00 60.66 86 ASP A N 1
ATOM 661 C CA . ASP A 1 86 ? -21.077 7.312 7.555 1.00 60.66 86 ASP A CA 1
ATOM 662 C C . ASP A 1 86 ? -20.299 8.107 6.487 1.00 60.66 86 ASP A C 1
ATOM 664 O O . ASP A 1 86 ? -20.711 9.193 6.083 1.00 60.66 86 ASP A O 1
ATOM 668 N N . GLY A 1 87 ? -19.214 7.549 5.934 1.00 57.84 87 GLY A N 1
ATOM 669 C CA . GLY A 1 87 ? -18.539 8.140 4.765 1.00 57.84 87 GLY A CA 1
ATOM 670 C C . GLY A 1 87 ? -17.693 9.381 5.072 1.00 57.84 87 GLY A C 1
ATOM 671 O O . GLY A 1 87 ? -17.156 9.999 4.152 1.00 57.84 87 GLY A O 1
ATOM 672 N N . CYS A 1 88 ? -17.539 9.702 6.354 1.00 57.44 88 CYS A N 1
ATOM 673 C CA . CYS A 1 88 ? -16.573 10.660 6.872 1.00 57.44 88 CYS A CA 1
ATOM 674 C C . CYS A 1 88 ? -15.159 10.046 6.894 1.00 57.44 88 CYS A C 1
ATOM 676 O O . CYS A 1 88 ? -15.003 8.822 6.871 1.00 57.44 88 CYS A O 1
ATOM 678 N N . GLY A 1 89 ? -14.130 10.900 6.913 1.00 63.84 89 GLY A N 1
ATOM 679 C CA . GLY A 1 89 ? -12.742 10.462 7.099 1.00 63.84 89 GLY A CA 1
ATOM 680 C C . GLY A 1 89 ? -12.540 9.813 8.468 1.00 63.84 89 GLY A C 1
ATOM 681 O O . GLY A 1 89 ? -13.282 10.130 9.397 1.00 63.84 89 GLY A O 1
ATOM 682 N N . THR A 1 90 ? -11.558 8.913 8.575 1.00 75.56 90 THR A N 1
ATOM 683 C CA . THR A 1 90 ? -11.375 8.108 9.788 1.00 75.56 90 THR A CA 1
ATOM 684 C C . THR A 1 90 ? -10.335 8.676 10.732 1.00 75.56 90 THR A C 1
ATOM 686 O O . THR A 1 90 ? -9.299 9.182 10.294 1.00 75.56 90 THR A O 1
ATOM 689 N N . LEU A 1 91 ? -10.564 8.549 12.039 1.00 80.19 91 LEU A N 1
ATOM 690 C CA . LEU A 1 91 ? -9.533 8.839 13.030 1.00 80.19 91 LEU A CA 1
ATOM 691 C C . LEU A 1 91 ? -8.627 7.615 13.242 1.00 80.19 91 LEU A C 1
ATOM 693 O O . LEU A 1 91 ? -8.993 6.614 13.863 1.00 80.19 91 LEU A O 1
ATOM 697 N N . ARG A 1 92 ? -7.399 7.709 12.735 1.00 85.00 92 ARG A N 1
ATOM 698 C CA . ARG A 1 92 ? -6.357 6.686 12.886 1.00 85.00 92 ARG A CA 1
ATOM 699 C C . ARG A 1 92 ? -4.982 7.326 12.976 1.00 85.00 92 ARG A C 1
ATOM 701 O O . ARG A 1 92 ? -4.764 8.418 12.452 1.00 85.00 92 ARG A O 1
ATOM 708 N N . LEU A 1 93 ? -4.047 6.625 13.603 1.00 86.56 93 LEU A N 1
ATOM 709 C CA . LEU A 1 93 ? -2.632 6.985 13.548 1.00 8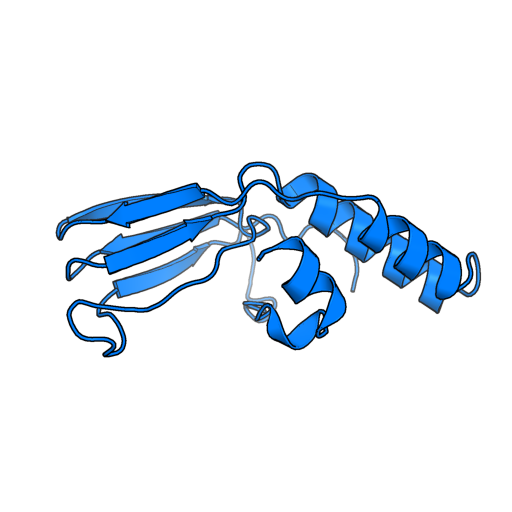6.56 93 LEU A CA 1
ATOM 710 C C . LEU A 1 93 ? -1.968 6.120 12.488 1.00 86.56 93 LEU A C 1
ATOM 712 O O . LEU A 1 93 ? -2.099 4.901 12.531 1.00 86.56 93 LEU A O 1
ATOM 716 N N . HIS A 1 94 ? -1.292 6.755 11.534 1.00 87.06 94 HIS A N 1
ATOM 717 C CA . HIS A 1 94 ? -0.593 6.088 10.443 1.00 87.06 94 HIS A CA 1
ATOM 718 C C . HIS A 1 94 ? 0.882 6.476 10.495 1.00 87.06 94 HIS A C 1
ATOM 720 O O . HIS A 1 94 ? 1.234 7.634 10.265 1.00 87.06 94 HIS A O 1
ATOM 726 N N . TRP A 1 95 ? 1.733 5.511 10.829 1.00 84.88 95 TRP A N 1
ATOM 727 C CA . TRP A 1 95 ? 3.176 5.696 10.905 1.00 84.88 95 TRP A CA 1
ATOM 728 C C . TRP A 1 95 ? 3.876 4.884 9.830 1.00 84.88 95 TRP A C 1
ATOM 730 O O . TRP A 1 95 ? 3.609 3.694 9.669 1.00 84.88 95 TRP A O 1
ATOM 740 N N . TYR A 1 96 ? 4.821 5.530 9.153 1.00 79.25 96 TYR A N 1
ATOM 741 C CA . TYR A 1 96 ? 5.798 4.873 8.301 1.00 79.25 96 TYR A CA 1
ATOM 742 C C . TYR A 1 96 ? 7.123 4.799 9.061 1.00 79.25 96 TYR A C 1
ATOM 744 O O . TYR A 1 96 ? 7.635 5.817 9.529 1.00 79.25 96 TYR A O 1
ATOM 752 N N . ILE A 1 97 ? 7.633 3.587 9.243 1.00 78.44 97 ILE A N 1
ATOM 753 C CA . ILE A 1 97 ? 8.835 3.283 10.017 1.00 78.44 97 ILE A CA 1
ATOM 754 C C . ILE A 1 97 ? 9.927 2.887 9.026 1.00 78.44 97 ILE A C 1
ATOM 756 O O . ILE A 1 97 ? 9.795 1.869 8.348 1.00 78.44 97 ILE A O 1
ATOM 760 N N . THR A 1 98 ? 11.000 3.675 8.953 1.00 73.25 98 THR A N 1
ATOM 761 C CA . THR A 1 98 ? 12.152 3.443 8.065 1.00 73.25 98 THR A CA 1
ATOM 762 C C . THR A 1 98 ? 13.450 3.385 8.855 1.00 73.25 98 THR A C 1
ATOM 764 O O . THR A 1 98 ? 13.662 4.185 9.768 1.00 73.25 98 THR A O 1
ATOM 767 N N . GLU A 1 99 ? 14.363 2.502 8.460 1.00 60.44 99 GLU A N 1
ATOM 768 C CA . GLU A 1 99 ? 15.732 2.473 8.980 1.00 60.44 99 GLU A CA 1
ATOM 769 C C . GLU A 1 99 ? 16.583 3.554 8.282 1.00 60.44 99 GLU A C 1
ATOM 771 O O . GLU A 1 99 ? 17.360 3.270 7.377 1.00 60.44 99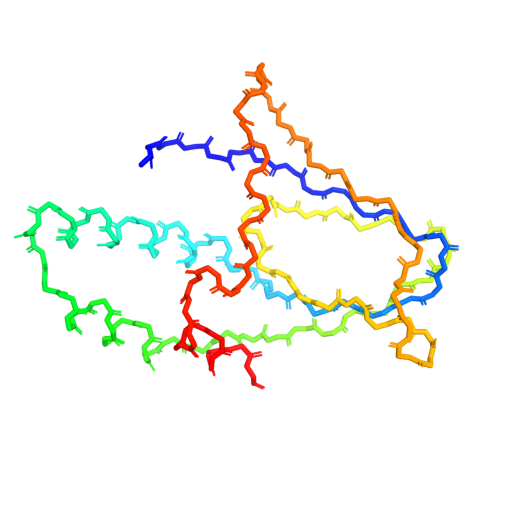 GLU A O 1
ATOM 776 N N . GLY A 1 100 ? 16.415 4.834 8.639 1.00 56.12 100 GLY A N 1
ATOM 777 C CA . GLY A 1 100 ? 17.251 5.899 8.068 1.00 56.12 100 GLY A CA 1
ATOM 778 C C . GLY A 1 100 ? 16.752 7.327 8.279 1.00 56.12 100 GLY A C 1
ATOM 779 O O . GLY A 1 100 ? 15.582 7.566 8.570 1.00 56.12 100 GLY A O 1
ATOM 780 N N . VAL A 1 101 ? 17.667 8.292 8.122 1.00 51.38 101 VAL A N 1
ATOM 781 C CA . VAL A 1 101 ? 17.380 9.734 8.177 1.00 51.38 101 VAL A CA 1
ATOM 782 C C . VAL A 1 101 ? 16.573 10.121 6.937 1.00 51.38 101 VAL A C 1
ATOM 784 O O . VAL A 1 101 ? 17.143 10.329 5.872 1.00 51.38 101 VAL A O 1
ATOM 787 N N . ALA A 1 102 ? 15.249 10.158 7.100 1.00 47.28 102 ALA A N 1
ATOM 788 C CA . ALA A 1 102 ? 14.260 10.843 6.267 1.00 47.28 102 ALA A CA 1
ATOM 789 C C . ALA A 1 102 ? 14.605 10.943 4.765 1.00 47.28 102 ALA A C 1
ATOM 791 O O . ALA A 1 102 ? 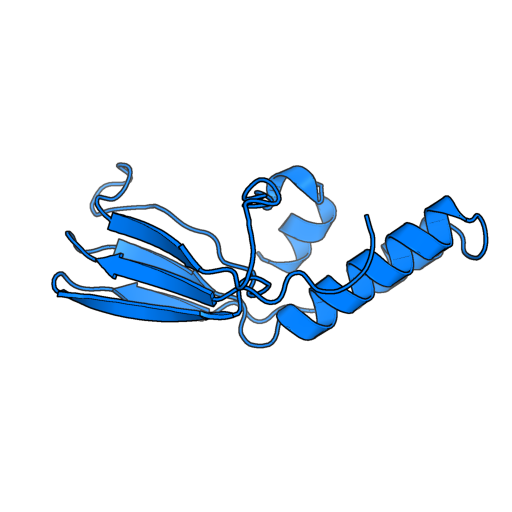14.954 12.011 4.264 1.00 47.28 102 ALA A O 1
ATOM 792 N N . LYS A 1 103 ? 14.434 9.839 4.024 1.00 47.12 103 LYS A N 1
ATOM 793 C CA . LYS A 1 103 ? 13.880 9.971 2.669 1.00 47.12 103 LYS A CA 1
ATOM 794 C C . LYS A 1 103 ? 12.408 10.340 2.863 1.00 47.12 103 LYS A C 1
ATOM 796 O O . LYS A 1 103 ? 11.753 9.735 3.709 1.00 47.12 103 LYS A O 1
ATOM 801 N N . ASP A 1 104 ? 11.930 11.372 2.170 1.00 43.25 104 ASP A N 1
ATOM 802 C CA . ASP A 1 104 ? 10.544 11.831 2.280 1.00 43.25 104 ASP A CA 1
ATOM 803 C C . ASP A 1 104 ? 9.581 10.639 2.205 1.00 43.25 104 ASP A C 1
ATOM 805 O O . ASP A 1 104 ? 9.670 9.824 1.287 1.00 43.25 104 ASP A O 1
ATOM 809 N N . ASN A 1 105 ? 8.680 10.534 3.189 1.00 42.50 105 ASN A N 1
ATOM 810 C CA . ASN A 1 105 ? 7.628 9.522 3.232 1.00 42.50 105 ASN A CA 1
ATOM 811 C C . ASN A 1 105 ? 6.724 9.700 2.009 1.00 42.50 105 ASN A C 1
ATOM 813 O O . ASN A 1 105 ? 5.715 10.408 2.067 1.00 42.50 105 ASN A O 1
ATOM 817 N N . SER A 1 106 ? 7.057 9.050 0.897 1.00 44.22 106 SER A N 1
ATOM 818 C CA . SER A 1 106 ? 6.150 8.964 -0.233 1.00 44.22 106 SER A CA 1
ATOM 819 C C . SER A 1 106 ? 5.122 7.877 0.087 1.00 44.22 106 SER A C 1
ATOM 821 O O . SER A 1 106 ? 5.233 6.714 -0.279 1.00 44.22 106 SER A O 1
ATOM 823 N N . THR A 1 107 ? 4.076 8.243 0.838 1.00 45.25 107 THR A N 1
ATOM 824 C CA . THR A 1 107 ? 2.822 7.490 0.726 1.00 45.25 107 THR A CA 1
ATOM 825 C C . THR A 1 107 ? 2.334 7.749 -0.689 1.00 45.25 107 THR A C 1
ATOM 827 O O . THR A 1 107 ? 1.656 8.745 -0.954 1.00 45.25 107 THR A O 1
ATOM 830 N N . THR A 1 108 ? 2.776 6.916 -1.628 1.00 46.78 108 THR A N 1
ATOM 831 C CA . THR A 1 108 ? 2.410 7.068 -3.027 1.00 46.78 108 THR A CA 1
ATOM 832 C C . THR A 1 108 ? 0.940 6.709 -3.133 1.00 46.78 108 THR A C 1
ATOM 834 O O . THR A 1 108 ? 0.553 5.542 -3.180 1.00 46.78 108 THR A O 1
ATOM 837 N N . HIS A 1 109 ? 0.093 7.737 -3.076 1.00 42.59 109 HIS A N 1
ATOM 838 C CA . HIS A 1 109 ? -1.334 7.579 -3.281 1.00 42.59 109 HIS A CA 1
ATOM 839 C C . HIS A 1 109 ? -1.546 6.805 -4.579 1.00 42.59 109 HIS A C 1
ATOM 841 O O . HIS A 1 109 ? -0.939 7.122 -5.596 1.00 42.59 109 HIS A O 1
ATOM 847 N N . LEU A 1 110 ? -2.464 5.841 -4.567 1.00 44.91 110 LEU A N 1
ATOM 848 C CA . LEU A 1 110 ? -2.864 5.067 -5.748 1.00 44.91 110 LEU A CA 1
ATOM 849 C C . LEU A 1 110 ? -3.191 5.932 -6.980 1.00 44.91 110 LEU A C 1
ATOM 851 O O . LEU A 1 110 ? -3.041 5.478 -8.107 1.00 44.91 110 LEU A O 1
ATOM 855 N N . SER A 1 111 ? -3.582 7.194 -6.776 1.00 42.94 111 SER A N 1
ATOM 856 C CA . SER A 1 111 ? -3.771 8.183 -7.843 1.00 42.94 111 SER A CA 1
ATOM 857 C C . SER A 1 111 ? -2.497 8.537 -8.621 1.00 42.94 111 SER A C 1
ATOM 859 O O . SER A 1 111 ? -2.604 9.062 -9.725 1.00 42.94 111 SER A O 1
ATOM 861 N N . HIS A 1 112 ? -1.314 8.285 -8.061 1.00 41.94 112 HIS A N 1
ATOM 862 C CA . HIS A 1 112 ? -0.013 8.525 -8.685 1.00 41.94 112 HIS A CA 1
ATOM 863 C C . HIS A 1 112 ? 0.304 7.481 -9.763 1.00 41.94 112 HIS A C 1
ATOM 865 O O . HIS A 1 112 ? 0.863 7.823 -10.795 1.00 41.94 112 HIS A O 1
ATOM 871 N N . TYR A 1 113 ? -0.146 6.237 -9.577 1.00 52.91 113 TYR A N 1
ATOM 872 C CA . TYR A 1 113 ? 0.059 5.136 -10.526 1.00 52.91 113 TYR A CA 1
ATOM 873 C C . TYR A 1 113 ? -0.984 5.088 -11.662 1.00 52.91 113 TYR A C 1
ATOM 875 O O . TYR A 1 113 ? -1.120 4.096 -12.378 1.00 52.91 113 TYR A O 1
ATOM 883 N N . GLY A 1 114 ? -1.745 6.172 -11.836 1.00 47.00 114 GLY A N 1
ATOM 884 C CA . GLY A 1 114 ? -2.696 6.324 -12.930 1.00 47.00 114 GLY A CA 1
ATOM 885 C C . GLY A 1 114 ? -3.987 5.507 -12.785 1.00 47.00 114 GLY A C 1
ATOM 886 O O . GLY A 1 114 ? -4.160 4.639 -11.930 1.00 47.00 114 GLY A O 1
ATOM 887 N N . LYS A 1 115 ? -4.953 5.815 -13.659 1.00 49.16 115 LYS A N 1
ATOM 888 C CA . LYS A 1 115 ? -6.283 5.178 -13.671 1.00 49.16 115 LYS A CA 1
ATOM 889 C C . LYS A 1 115 ? -6.240 3.689 -14.028 1.00 49.16 115 LYS A C 1
ATOM 891 O O . LYS A 1 115 ? -7.197 2.982 -13.738 1.00 49.16 115 LYS A O 1
ATOM 896 N N . GLU A 1 116 ? -5.180 3.218 -14.679 1.00 50.47 116 GLU A N 1
ATOM 897 C CA . GLU A 1 116 ? -5.064 1.822 -15.113 1.00 50.47 116 GLU A CA 1
ATOM 898 C C . GLU A 1 116 ? -4.651 0.892 -13.975 1.00 50.47 116 GLU A C 1
ATOM 900 O O . GLU A 1 116 ? -5.254 -0.171 -13.831 1.00 50.47 116 GLU A O 1
ATOM 905 N N . LEU A 1 117 ? -3.738 1.322 -13.095 1.00 55.12 117 LEU A N 1
ATOM 906 C CA . LEU A 1 117 ? -3.434 0.560 -11.887 1.00 55.12 117 LEU A CA 1
ATOM 907 C C . LEU A 1 117 ? -4.663 0.500 -10.964 1.00 55.12 117 LEU A C 1
ATOM 909 O O . LEU A 1 117 ? -4.994 -0.563 -10.450 1.00 55.12 117 LEU A O 1
ATOM 913 N N . LEU A 1 118 ? -5.411 1.606 -10.842 1.00 54.25 118 LEU A N 1
ATOM 914 C CA . LEU A 1 118 ? -6.683 1.644 -10.103 1.00 54.25 118 LEU A CA 1
ATOM 915 C C . LEU A 1 118 ? -7.689 0.578 -10.581 1.00 54.25 118 LEU A C 1
ATOM 917 O O . LEU A 1 118 ? -8.310 -0.068 -9.744 1.00 54.25 118 LEU A O 1
ATOM 921 N N . LYS A 1 119 ? -7.806 0.332 -11.895 1.00 55.25 119 LYS A N 1
ATOM 922 C CA . LYS A 1 119 ? -8.687 -0.720 -12.449 1.00 55.25 119 LYS A CA 1
ATOM 923 C C . LYS A 1 119 ? -8.263 -2.138 -12.068 1.00 55.25 119 LYS A C 1
ATOM 925 O O . LYS A 1 119 ? -9.084 -3.045 -12.112 1.00 55.25 119 LYS A O 1
ATOM 930 N N . CYS A 1 120 ? -6.997 -2.347 -11.720 1.00 49.91 120 CYS A N 1
ATOM 931 C CA . CYS A 1 120 ? -6.507 -3.655 -11.286 1.00 49.91 120 CYS A CA 1
ATOM 932 C C . CYS A 1 120 ? -6.895 -3.963 -9.824 1.00 49.91 120 CYS A C 1
ATOM 934 O O . CYS A 1 120 ? -6.664 -5.077 -9.349 1.00 49.91 120 CYS A O 1
ATOM 936 N N . PHE A 1 121 ? -7.464 -2.974 -9.127 1.00 48.62 121 PHE A N 1
ATOM 937 C CA . PHE A 1 121 ? -7.786 -2.981 -7.703 1.00 48.62 121 PHE A CA 1
ATOM 938 C C . PHE A 1 121 ? -9.290 -2.790 -7.397 1.00 48.62 121 PHE A C 1
ATOM 940 O O . PHE A 1 121 ? -9.661 -2.773 -6.219 1.00 48.62 121 PHE A O 1
ATOM 947 N N . GLU A 1 122 ? -10.137 -2.660 -8.428 1.00 44.56 122 GLU A N 1
ATOM 948 C CA . GLU A 1 122 ? -11.613 -2.730 -8.359 1.00 44.56 122 GLU A CA 1
ATOM 949 C C . GLU A 1 122 ? -12.113 -4.181 -8.451 1.00 44.56 122 GLU A C 1
ATOM 951 O O . GLU A 1 122 ? -13.066 -4.511 -7.705 1.00 44.56 122 GLU A O 1
#

Radius of gyration: 15.85 Å; chains: 1; bounding box: 38×22×44 Å

Secondary structure (DSSP, 8-state):
--S---EEEEEEESS-EEEEE-TTHHHHHHHHHHHHHHHHTTSS-HHHHHHHHHH-----EEEEE-TT-EEEEETT--EEEEEEGGGPPP-EEEEEEESSS--------GGGGHHHHHHT--

pLDDT: mean 74.94, std 17.92, range [31.58, 96.25]

Foldseek 3Di:
DDDDPFKKKKKAAQAKFKKKWQPPCLVVLVVLVVVVVCCVVVVDPVVVSLVVLVPDATDIDMDIDHHGDMDMDTLSTDMDGQQGVPRDGGDMDIDIGGPDDDPDPCPPPPVNVPPSNVVSRD

Sequence (122 aa):
MGEDEWGTVAIAAIERFTLLIFPGSRHEIMELQRLEQLVTASVIEEADLTAWLAARKFKAMRLVLEPGDLLIMSGDTVHAGDRGVDGCGTLRLHWYITEGVAKDNSTTHLSHYGKELLKCFE

Organism: NCBI:txid1737510